Protein AF-A0A411ML36-F1 (afdb_monomer_lite)

Radius of gyration: 29.76 Å; chains: 1; bounding box: 62×50×67 Å

Structure (mmCIF, N/CA/C/O backbone):
data_AF-A0A411ML36-F1
#
_entry.id   AF-A0A411ML36-F1
#
loop_
_atom_site.group_PDB
_atom_site.id
_atom_site.type_symbol
_atom_site.label_atom_id
_atom_site.label_alt_id
_atom_site.label_comp_id
_atom_site.label_asym_id
_atom_site.label_entity_id
_atom_site.label_seq_id
_atom_site.pdbx_PDB_ins_code
_atom_site.Cartn_x
_atom_site.Cartn_y
_atom_site.Cartn_z
_atom_site.occupancy
_atom_site.B_iso_or_equiv
_atom_site.auth_seq_id
_atom_site.auth_comp_id
_atom_site.auth_asym_id
_atom_site.auth_atom_id
_atom_site.pdbx_PDB_model_num
ATOM 1 N N . MET A 1 1 ? 19.566 -0.549 2.861 1.00 84.00 1 MET A N 1
ATOM 2 C CA . MET A 1 1 ? 19.049 -0.324 1.493 1.00 84.00 1 MET A CA 1
ATOM 3 C C . MET A 1 1 ? 19.746 -1.297 0.556 1.00 84.00 1 MET A C 1
ATOM 5 O O . MET A 1 1 ? 20.968 -1.345 0.588 1.00 84.00 1 MET A O 1
ATOM 9 N N . LEU A 1 2 ? 18.996 -2.090 -0.214 1.00 93.12 2 LEU A N 1
ATOM 10 C CA . LEU A 1 2 ? 19.532 -3.005 -1.230 1.00 93.12 2 LEU A CA 1
ATOM 11 C C . LEU A 1 2 ? 19.239 -2.417 -2.615 1.00 93.12 2 LEU A C 1
ATOM 13 O O . LEU A 1 2 ? 18.113 -1.997 -2.864 1.00 93.12 2 LEU A O 1
ATOM 17 N N . ILE A 1 3 ? 20.238 -2.370 -3.497 1.00 93.88 3 ILE A N 1
ATOM 18 C CA . ILE A 1 3 ? 20.118 -1.769 -4.832 1.00 93.88 3 ILE A CA 1
ATOM 19 C C . ILE A 1 3 ? 20.214 -2.882 -5.868 1.00 93.88 3 ILE A C 1
ATOM 21 O O . ILE A 1 3 ? 21.201 -3.612 -5.907 1.00 93.88 3 ILE A O 1
ATOM 25 N N . LEU A 1 4 ? 19.195 -2.997 -6.715 1.00 92.62 4 LEU A N 1
ATOM 26 C CA . LEU A 1 4 ? 19.132 -3.981 -7.789 1.00 92.62 4 LEU A CA 1
ATOM 27 C C . LEU A 1 4 ? 18.851 -3.255 -9.101 1.00 92.62 4 LEU A C 1
ATOM 29 O O . LEU A 1 4 ? 17.947 -2.428 -9.176 1.00 92.62 4 LEU A O 1
ATOM 33 N N . THR A 1 5 ? 19.612 -3.579 -10.145 1.00 91.81 5 THR A N 1
ATOM 34 C CA . THR A 1 5 ? 19.317 -3.100 -11.500 1.00 91.81 5 THR A CA 1
ATOM 35 C C . THR A 1 5 ? 18.503 -4.160 -12.221 1.00 91.81 5 THR A C 1
ATOM 37 O O . THR A 1 5 ? 18.896 -5.330 -12.280 1.00 91.81 5 THR A O 1
ATOM 40 N N . ARG A 1 6 ? 17.355 -3.751 -12.750 1.00 94.06 6 ARG A N 1
ATOM 41 C CA . ARG A 1 6 ? 16.435 -4.609 -13.489 1.00 94.06 6 ARG A CA 1
ATOM 42 C C . ARG A 1 6 ? 15.990 -3.919 -14.773 1.00 94.06 6 ARG A C 1
ATOM 44 O O . ARG A 1 6 ? 15.897 -2.693 -14.829 1.00 94.06 6 ARG A O 1
ATOM 51 N N . ARG A 1 7 ? 15.739 -4.713 -15.806 1.00 93.12 7 ARG A N 1
ATOM 52 C CA . ARG A 1 7 ? 15.191 -4.294 -17.098 1.00 93.12 7 ARG A CA 1
ATOM 53 C C . ARG A 1 7 ? 13.667 -4.409 -17.097 1.00 93.12 7 ARG A C 1
ATOM 55 O O . ARG A 1 7 ? 13.067 -5.024 -16.218 1.00 93.12 7 ARG A O 1
ATOM 62 N N . VAL A 1 8 ? 13.041 -3.817 -18.113 1.00 95.44 8 VAL A N 1
ATOM 63 C CA . VAL A 1 8 ? 11.602 -3.970 -18.364 1.00 95.44 8 VAL A CA 1
ATOM 64 C C . VAL A 1 8 ? 11.270 -5.451 -18.565 1.00 95.44 8 VAL A C 1
ATOM 66 O O . VAL A 1 8 ? 11.957 -6.138 -19.316 1.00 95.44 8 VAL A O 1
ATOM 69 N N . GLY A 1 9 ? 10.231 -5.926 -17.884 1.00 94.00 9 GLY A N 1
ATOM 70 C CA . GLY A 1 9 ? 9.795 -7.321 -17.865 1.00 94.00 9 GLY A CA 1
ATOM 71 C C . GLY A 1 9 ? 10.426 -8.169 -16.759 1.00 94.00 9 GLY A C 1
ATOM 72 O O . GLY A 1 9 ? 9.969 -9.283 -16.524 1.00 94.00 9 GLY A O 1
ATOM 73 N N . GLU A 1 10 ? 11.441 -7.672 -16.049 1.00 94.94 10 GLU A N 1
ATOM 74 C CA . GLU A 1 10 ? 12.025 -8.418 -14.935 1.00 94.94 10 GLU A CA 1
ATOM 75 C C . GLU A 1 10 ? 11.260 -8.185 -13.624 1.00 94.94 10 GLU A C 1
ATOM 77 O O . GLU A 1 10 ? 10.700 -7.111 -13.379 1.00 94.94 10 GLU A O 1
ATOM 82 N N . THR A 1 11 ? 11.265 -9.209 -12.767 1.00 94.19 11 THR A N 1
ATOM 83 C CA . THR A 1 11 ? 10.574 -9.217 -11.471 1.00 94.19 11 THR A CA 1
ATOM 84 C C . THR A 1 11 ? 11.573 -9.315 -10.323 1.00 94.19 11 THR A C 1
ATOM 86 O O . THR A 1 11 ? 12.549 -10.063 -10.393 1.00 94.19 11 THR A O 1
ATOM 89 N N . ILE A 1 12 ? 11.320 -8.565 -9.255 1.00 94.56 12 ILE A N 1
ATOM 90 C CA . ILE A 1 12 ? 12.005 -8.643 -7.966 1.00 94.56 12 ILE A CA 1
ATOM 91 C C . ILE A 1 12 ? 11.042 -9.312 -6.991 1.00 94.56 12 ILE A C 1
ATOM 93 O O . ILE A 1 12 ? 9.901 -8.875 -6.864 1.00 94.56 12 ILE A O 1
ATOM 97 N N . ARG A 1 13 ? 11.490 -10.354 -6.292 1.00 92.06 13 ARG A N 1
ATOM 98 C CA . ARG A 1 13 ? 10.703 -10.988 -5.231 1.00 92.06 13 ARG A CA 1
ATOM 99 C C . ARG A 1 13 ? 11.193 -10.552 -3.861 1.00 92.06 13 ARG A C 1
ATOM 101 O O . ARG A 1 13 ? 12.396 -10.546 -3.606 1.00 92.06 13 ARG A O 1
ATOM 108 N N . ILE A 1 14 ? 10.252 -10.174 -3.005 1.00 92.38 14 ILE A N 1
ATOM 109 C CA . ILE A 1 14 ? 10.488 -9.837 -1.605 1.00 92.38 14 ILE A CA 1
ATOM 110 C C . ILE A 1 14 ? 9.795 -10.920 -0.785 1.00 92.38 14 ILE A C 1
ATOM 112 O O . ILE A 1 14 ? 8.576 -11.065 -0.850 1.00 92.38 14 ILE A O 1
ATOM 116 N N . ASN A 1 15 ? 10.582 -11.681 -0.023 1.00 89.00 15 ASN A N 1
ATOM 117 C CA . ASN A 1 15 ? 10.111 -12.908 0.620 1.00 89.00 15 ASN A CA 1
ATOM 118 C C . ASN A 1 15 ? 9.492 -13.865 -0.429 1.00 89.00 15 ASN A C 1
ATOM 120 O O . ASN A 1 15 ? 10.052 -14.022 -1.517 1.00 89.00 15 ASN A O 1
ATOM 124 N N . SER A 1 16 ? 8.367 -14.496 -0.104 1.00 87.19 16 SER A N 1
ATOM 125 C CA . SER A 1 16 ? 7.687 -15.486 -0.941 1.00 87.19 16 SER A CA 1
ATOM 126 C C . SER A 1 16 ? 6.401 -14.939 -1.564 1.00 87.19 16 SER A C 1
ATOM 128 O O . SER A 1 16 ? 5.978 -15.430 -2.608 1.00 87.19 16 SER A O 1
ATOM 130 N N . ASP A 1 17 ? 5.836 -13.886 -0.966 1.00 90.50 17 ASP A N 1
ATOM 131 C CA . ASP A 1 17 ? 4.460 -13.452 -1.230 1.00 90.50 17 ASP A CA 1
ATOM 132 C C . ASP A 1 17 ? 4.376 -12.142 -2.023 1.00 90.50 17 ASP A C 1
ATOM 134 O O . ASP A 1 17 ? 3.331 -11.829 -2.582 1.00 90.50 17 ASP A O 1
ATOM 138 N N . ILE A 1 18 ? 5.466 -11.365 -2.088 1.00 93.94 18 ILE A N 1
ATOM 139 C CA . ILE A 1 18 ? 5.472 -10.055 -2.749 1.00 93.94 18 ILE A CA 1
ATOM 140 C C . ILE A 1 18 ? 6.340 -10.106 -4.007 1.00 93.94 18 ILE A C 1
ATOM 142 O O . ILE A 1 18 ? 7.528 -10.447 -3.960 1.00 93.94 18 ILE A O 1
ATOM 146 N N . ALA A 1 19 ? 5.766 -9.701 -5.137 1.00 94.06 19 ALA A N 1
ATOM 147 C CA . ALA A 1 19 ? 6.451 -9.587 -6.416 1.00 94.06 19 ALA A CA 1
ATOM 148 C C . ALA A 1 19 ? 6.332 -8.164 -6.978 1.00 94.06 19 ALA A C 1
ATOM 150 O O . ALA A 1 19 ? 5.249 -7.599 -7.090 1.00 94.06 19 ALA A O 1
ATOM 151 N N . VAL A 1 20 ? 7.466 -7.581 -7.365 1.00 94.31 20 VAL A N 1
ATOM 152 C CA . VAL A 1 20 ? 7.541 -6.261 -7.997 1.00 94.31 20 VAL A CA 1
ATOM 153 C C . VAL A 1 20 ? 8.055 -6.427 -9.417 1.00 94.31 20 VAL A C 1
ATOM 155 O O . VAL A 1 20 ? 9.210 -6.790 -9.628 1.00 94.31 20 VAL A O 1
ATOM 158 N N . THR A 1 21 ? 7.210 -6.139 -10.396 1.00 94.88 21 THR A N 1
ATOM 159 C CA . THR A 1 21 ? 7.510 -6.289 -11.821 1.00 94.88 21 THR A CA 1
ATOM 160 C C . THR A 1 21 ? 7.669 -4.928 -12.475 1.00 94.88 21 THR A C 1
ATOM 162 O O . THR A 1 21 ? 6.847 -4.032 -12.284 1.00 94.88 21 THR A O 1
ATOM 165 N N . ILE A 1 22 ? 8.696 -4.759 -13.303 1.00 95.75 22 ILE A N 1
ATOM 166 C CA . ILE A 1 22 ? 8.854 -3.531 -14.088 1.00 95.75 22 ILE A CA 1
ATOM 167 C C . ILE A 1 22 ? 8.092 -3.695 -15.397 1.00 95.75 22 ILE A C 1
ATOM 169 O O . ILE A 1 22 ? 8.517 -4.425 -16.286 1.00 95.75 22 ILE A O 1
ATOM 173 N N . LEU A 1 23 ? 6.969 -2.995 -15.534 1.00 95.31 23 LEU A N 1
ATOM 174 C CA . LEU A 1 23 ? 6.099 -3.109 -16.708 1.00 95.31 23 LEU A CA 1
ATOM 175 C C . LEU A 1 23 ? 6.605 -2.276 -17.890 1.00 95.31 23 LEU A C 1
ATOM 177 O O . LEU A 1 23 ? 6.348 -2.603 -19.044 1.00 95.31 23 LEU A O 1
ATOM 181 N N . GLY A 1 24 ? 7.316 -1.182 -17.622 1.00 94.25 24 GLY A N 1
ATOM 182 C CA . GLY A 1 24 ? 7.840 -0.315 -18.669 1.00 94.25 24 GLY A CA 1
ATOM 183 C C . GLY A 1 24 ? 8.456 0.957 -18.120 1.00 94.25 24 GLY A C 1
ATOM 184 O O . GLY A 1 24 ? 8.186 1.355 -16.991 1.00 94.25 24 GLY A O 1
ATOM 185 N N . VAL A 1 25 ? 9.261 1.617 -18.942 1.00 93.25 25 VAL A N 1
ATOM 186 C CA . VAL A 1 25 ? 9.850 2.921 -18.630 1.00 93.25 25 VAL A CA 1
ATOM 187 C C . VAL A 1 25 ? 9.422 3.895 -19.719 1.00 93.25 25 VAL A C 1
ATOM 189 O O . VAL A 1 25 ? 9.555 3.608 -20.907 1.00 93.25 25 VAL A O 1
ATOM 192 N N . LYS A 1 26 ? 8.873 5.040 -19.319 1.00 94.12 26 LYS A N 1
ATOM 193 C CA . LYS A 1 26 ? 8.504 6.148 -20.199 1.00 94.12 26 LYS A CA 1
ATOM 194 C C . LYS A 1 26 ? 9.269 7.392 -19.755 1.00 94.12 26 LYS A C 1
ATOM 196 O O . LYS A 1 26 ? 8.850 8.097 -18.838 1.00 94.12 26 LYS A O 1
ATOM 201 N N . GLY A 1 27 ? 10.390 7.663 -20.421 1.00 92.62 27 GLY A N 1
ATOM 202 C CA . GLY A 1 27 ? 11.282 8.761 -20.051 1.00 92.62 27 GLY A CA 1
ATOM 203 C C . GLY A 1 27 ? 11.819 8.559 -18.635 1.00 92.62 27 GLY A C 1
ATOM 204 O O . GLY A 1 27 ? 12.530 7.594 -18.384 1.00 92.62 27 GLY A O 1
ATOM 205 N N . MET A 1 28 ? 11.433 9.443 -17.714 1.00 91.75 28 MET A N 1
ATOM 206 C CA . MET A 1 28 ? 11.815 9.369 -16.298 1.00 91.75 28 MET A CA 1
ATOM 207 C C . MET A 1 28 ? 10.802 8.606 -15.424 1.00 91.75 28 MET A C 1
ATOM 209 O O . MET A 1 28 ? 11.066 8.348 -14.255 1.00 91.75 28 MET A O 1
ATOM 213 N N . GLN A 1 29 ? 9.629 8.252 -15.961 1.00 91.00 29 GLN A N 1
ATOM 214 C CA . GLN A 1 29 ? 8.599 7.533 -15.214 1.00 91.00 29 GLN A CA 1
ATOM 215 C C . GLN A 1 29 ? 8.693 6.032 -15.471 1.00 91.00 29 GLN A C 1
ATOM 217 O O . GLN A 1 29 ? 8.627 5.583 -16.615 1.00 91.00 29 GLN A O 1
ATOM 222 N N . THR A 1 30 ? 8.761 5.246 -14.404 1.00 93.12 30 THR A N 1
ATOM 223 C CA . THR A 1 30 ? 8.747 3.783 -14.481 1.00 93.12 30 THR A CA 1
ATOM 224 C C . THR A 1 30 ? 7.395 3.259 -14.022 1.00 93.12 30 THR A C 1
ATOM 226 O O . THR A 1 30 ? 6.895 3.643 -12.967 1.00 93.12 30 THR A O 1
ATOM 229 N N . ARG A 1 31 ? 6.796 2.364 -14.809 1.00 94.06 31 ARG A N 1
ATOM 230 C CA . ARG A 1 31 ? 5.620 1.598 -14.400 1.00 94.06 31 ARG A CA 1
ATOM 231 C C . ARG A 1 31 ? 6.072 0.380 -13.616 1.00 94.06 31 ARG A C 1
ATOM 233 O O . ARG A 1 31 ? 6.790 -0.471 -14.142 1.00 94.06 31 ARG A O 1
ATOM 240 N N . LEU A 1 32 ? 5.605 0.305 -12.383 1.00 94.31 32 LEU A N 1
ATOM 241 C CA . LEU A 1 32 ? 5.841 -0.802 -11.475 1.00 94.31 32 LEU A CA 1
ATOM 242 C C . LEU A 1 32 ? 4.504 -1.504 -11.245 1.00 94.31 32 LEU A C 1
ATOM 244 O O . LEU A 1 32 ? 3.517 -0.854 -10.905 1.00 94.31 32 LEU A O 1
ATOM 248 N N . GLY A 1 33 ? 4.472 -2.810 -11.476 1.00 94.50 33 GLY A N 1
ATOM 249 C CA . GLY A 1 33 ? 3.424 -3.690 -10.981 1.00 94.50 33 GLY A CA 1
ATOM 250 C C . GLY A 1 33 ? 3.867 -4.235 -9.633 1.00 94.50 33 GLY A C 1
ATOM 251 O O . GLY A 1 33 ? 4.993 -4.710 -9.516 1.00 94.50 33 GLY A O 1
ATOM 252 N N . VAL A 1 34 ? 3.012 -4.139 -8.623 1.00 94.31 34 VAL A N 1
ATOM 253 C CA . VAL A 1 34 ? 3.251 -4.744 -7.313 1.00 94.31 34 VAL A CA 1
ATOM 254 C C . VAL A 1 34 ? 2.127 -5.731 -7.071 1.00 94.31 34 VAL A C 1
ATOM 256 O O . VAL A 1 34 ? 0.959 -5.357 -7.110 1.00 94.31 34 VAL A O 1
ATOM 259 N N . GLU A 1 35 ? 2.497 -6.981 -6.859 1.00 92.81 35 GLU A N 1
ATOM 260 C CA . GLU A 1 35 ? 1.614 -8.059 -6.450 1.00 92.81 35 GLU A CA 1
ATOM 261 C C . GLU A 1 35 ? 1.970 -8.400 -5.005 1.00 92.81 35 GLU A C 1
ATOM 263 O O . GLU A 1 35 ? 3.136 -8.643 -4.685 1.00 92.81 35 GLU A O 1
ATOM 268 N N . ALA A 1 36 ? 0.981 -8.324 -4.126 1.00 93.12 36 ALA A N 1
ATOM 269 C CA . ALA A 1 36 ? 1.119 -8.581 -2.704 1.00 93.12 36 ALA A CA 1
ATOM 270 C C . ALA A 1 36 ? -0.170 -9.254 -2.202 1.00 93.12 36 ALA A C 1
ATOM 272 O O . ALA A 1 36 ? -1.235 -9.010 -2.778 1.00 93.12 36 ALA A O 1
ATOM 273 N N . PRO A 1 37 ? -0.096 -10.096 -1.159 1.00 91.50 37 PRO A N 1
ATOM 274 C CA . PRO A 1 37 ? -1.267 -10.742 -0.577 1.00 91.50 37 PRO A CA 1
ATOM 275 C C . PRO A 1 37 ? -2.176 -9.724 0.127 1.00 91.50 37 PRO A C 1
ATOM 277 O O . PRO A 1 37 ? -1.730 -8.645 0.516 1.00 91.50 37 PRO A O 1
ATOM 280 N N . GLU A 1 38 ? -3.436 -10.100 0.360 1.00 84.00 38 GLU A N 1
ATOM 281 C CA . GLU A 1 38 ? -4.482 -9.223 0.920 1.00 84.00 38 GLU A CA 1
ATOM 282 C C . GLU A 1 38 ? -4.135 -8.625 2.299 1.00 84.00 38 GLU A C 1
ATOM 284 O O . GLU A 1 38 ? -4.621 -7.553 2.648 1.00 84.00 38 GLU A O 1
ATOM 289 N N . GLY A 1 39 ? -3.236 -9.259 3.059 1.00 84.94 39 GLY A N 1
ATOM 290 C CA . GLY A 1 39 ? -2.752 -8.749 4.348 1.00 84.94 39 GLY A CA 1
ATOM 291 C C . GLY A 1 39 ? -1.671 -7.661 4.267 1.00 84.94 39 GLY A C 1
ATOM 292 O O . GLY A 1 39 ? -1.262 -7.139 5.302 1.00 84.94 39 GLY A O 1
ATOM 293 N N . VAL A 1 40 ? -1.166 -7.324 3.073 1.00 87.81 40 VAL A N 1
ATOM 294 C CA . VAL A 1 40 ? -0.099 -6.328 2.887 1.00 87.81 40 VAL A CA 1
ATOM 295 C C . VAL A 1 40 ? -0.614 -5.156 2.058 1.00 87.81 40 VAL A C 1
ATOM 297 O O . VAL A 1 40 ? -0.759 -5.239 0.840 1.00 87.81 40 VAL A O 1
ATOM 300 N N . HIS A 1 41 ? -0.830 -4.016 2.714 1.00 85.88 41 HIS A N 1
ATOM 301 C CA . HIS A 1 41 ? -1.231 -2.793 2.026 1.00 85.88 41 HIS A CA 1
ATOM 302 C C . HIS A 1 41 ? -0.052 -2.145 1.292 1.00 85.88 41 HIS A C 1
ATOM 304 O O . HIS A 1 41 ? 0.993 -1.850 1.877 1.00 85.88 41 HIS A O 1
ATOM 310 N N . VAL A 1 42 ? -0.241 -1.873 0.001 1.00 89.69 42 VAL A N 1
ATOM 311 C CA . VAL A 1 42 ? 0.748 -1.201 -0.845 1.00 89.69 42 VAL A CA 1
ATOM 312 C C . VAL A 1 42 ? 0.303 0.238 -1.079 1.00 89.69 42 VAL A C 1
ATOM 314 O O . VAL A 1 42 ? -0.698 0.499 -1.745 1.00 89.69 42 VAL A O 1
ATOM 317 N N . HIS A 1 43 ? 1.073 1.188 -0.556 1.00 89.81 43 HIS A N 1
ATOM 318 C CA . HIS A 1 43 ? 0.829 2.616 -0.734 1.00 89.81 43 HIS A CA 1
ATOM 319 C C . HIS A 1 43 ? 2.026 3.299 -1.386 1.00 89.81 43 HIS A C 1
ATOM 321 O O . HIS A 1 43 ? 3.162 2.833 -1.302 1.00 89.81 43 HIS A O 1
ATOM 327 N N . ARG A 1 44 ? 1.771 4.447 -2.018 1.00 90.31 44 ARG A N 1
ATOM 328 C CA . ARG A 1 44 ? 2.849 5.352 -2.420 1.00 90.31 44 ARG A CA 1
ATOM 329 C C . ARG A 1 44 ? 3.427 6.031 -1.180 1.00 90.31 44 ARG A C 1
ATOM 331 O O . ARG A 1 44 ? 2.679 6.336 -0.248 1.00 90.31 44 ARG A O 1
ATOM 338 N N . GLN A 1 45 ? 4.734 6.275 -1.183 1.00 89.19 45 GLN A N 1
ATOM 339 C CA . GLN A 1 45 ? 5.470 6.792 -0.027 1.00 89.19 45 GLN A CA 1
ATOM 340 C C . GLN A 1 45 ? 4.844 8.078 0.532 1.00 89.19 45 GLN A C 1
ATOM 342 O O . GLN A 1 45 ? 4.601 8.180 1.731 1.00 89.19 45 GLN A O 1
ATOM 347 N N . GLU A 1 46 ? 4.505 9.028 -0.337 1.00 88.38 46 GLU A N 1
ATOM 348 C CA . GLU A 1 46 ? 3.939 10.323 0.047 1.00 88.38 46 GLU A CA 1
ATOM 349 C C . GLU A 1 46 ? 2.562 10.204 0.713 1.00 88.38 46 GLU A C 1
ATOM 351 O O . GLU A 1 46 ? 2.191 11.010 1.568 1.00 88.38 46 GLU A O 1
ATOM 356 N N . ILE A 1 47 ? 1.793 9.182 0.334 1.00 87.62 47 ILE A N 1
ATOM 357 C CA . ILE A 1 47 ? 0.488 8.904 0.931 1.00 87.62 47 ILE A CA 1
ATOM 358 C C . ILE A 1 47 ? 0.681 8.249 2.298 1.00 87.62 47 ILE A C 1
ATOM 360 O O . ILE A 1 47 ? 0.030 8.645 3.263 1.00 87.62 47 ILE A O 1
ATOM 364 N N . PHE A 1 48 ? 1.615 7.301 2.397 1.00 87.31 48 PHE A N 1
ATOM 365 C CA . PHE A 1 48 ? 1.941 6.625 3.650 1.00 87.31 48 PHE A CA 1
ATOM 366 C C . PHE A 1 48 ? 2.425 7.605 4.728 1.00 87.31 48 PHE A C 1
ATOM 368 O O . PHE A 1 48 ? 1.947 7.567 5.862 1.00 87.31 48 PHE A O 1
ATOM 375 N N . GLU A 1 49 ? 3.323 8.525 4.372 1.00 87.56 49 GLU A N 1
ATOM 376 C CA . GLU A 1 49 ? 3.834 9.545 5.294 1.00 87.56 49 GLU A CA 1
ATOM 377 C C . GLU A 1 49 ? 2.724 10.465 5.808 1.00 87.56 49 GLU A C 1
ATOM 379 O O . GLU A 1 49 ? 2.659 10.732 7.009 1.00 87.56 49 GLU A O 1
ATOM 384 N N . ARG A 1 50 ? 1.802 10.889 4.933 1.00 86.88 50 ARG A N 1
ATOM 385 C CA . ARG A 1 50 ? 0.659 11.723 5.325 1.00 86.88 50 ARG A CA 1
ATOM 386 C C . ARG A 1 50 ? -0.276 10.998 6.293 1.00 86.88 50 ARG A C 1
ATOM 388 O O . ARG A 1 50 ? -0.662 11.579 7.303 1.00 86.88 50 ARG A O 1
ATOM 395 N N . ILE A 1 51 ? -0.614 9.740 6.009 1.00 81.81 51 ILE A N 1
ATOM 396 C CA . ILE A 1 51 ? -1.494 8.926 6.865 1.00 81.81 51 ILE A CA 1
ATOM 397 C C . ILE A 1 51 ? -0.855 8.712 8.242 1.00 81.81 51 ILE A C 1
ATOM 399 O O . ILE A 1 51 ? -1.520 8.833 9.272 1.00 81.81 51 ILE A O 1
ATOM 403 N N . ARG A 1 52 ? 0.455 8.442 8.277 1.00 80.69 52 ARG A N 1
ATOM 404 C CA . ARG A 1 52 ? 1.196 8.267 9.530 1.00 80.69 52 ARG A CA 1
ATOM 405 C C . ARG A 1 52 ? 1.275 9.564 10.337 1.00 80.69 52 ARG A C 1
ATOM 407 O O . ARG A 1 52 ? 1.115 9.523 11.553 1.00 80.69 52 ARG A O 1
ATOM 414 N N . ALA A 1 53 ? 1.494 10.700 9.675 1.00 79.19 53 ALA A N 1
ATOM 415 C CA . ALA A 1 53 ? 1.567 12.010 10.319 1.00 79.19 53 ALA A CA 1
ATOM 416 C C . ALA A 1 53 ? 0.218 12.468 10.904 1.00 79.19 53 ALA A C 1
ATOM 418 O O . ALA A 1 53 ? 0.199 13.164 11.913 1.00 79.19 53 ALA A O 1
ATOM 419 N N . GLN A 1 54 ? -0.904 12.052 10.310 1.00 72.88 54 GLN A N 1
ATOM 420 C CA . GLN A 1 54 ? -2.258 12.397 10.765 1.00 72.88 54 GLN A CA 1
ATOM 421 C C . GLN A 1 54 ? -2.811 11.473 11.867 1.00 72.88 54 GLN A C 1
ATOM 423 O O . GLN A 1 54 ? -3.976 11.592 12.232 1.00 72.88 54 GLN A O 1
ATOM 428 N N . GLY A 1 55 ? -1.997 10.576 12.437 1.00 62.22 55 GLY A N 1
ATOM 429 C CA . GLY A 1 55 ? -2.406 9.783 13.601 1.00 62.22 55 GLY A CA 1
ATOM 430 C C . GLY A 1 55 ? -3.167 8.496 13.277 1.00 62.22 55 GLY A C 1
ATOM 431 O O . GLY A 1 55 ? -3.966 8.044 14.088 1.00 62.22 55 GLY A O 1
ATOM 432 N N . GLY A 1 56 ? -2.901 7.869 12.126 1.00 58.25 56 GLY A N 1
ATOM 433 C CA . GLY A 1 56 ? -3.185 6.441 11.939 1.00 58.25 56 GLY A CA 1
ATOM 434 C C . GLY A 1 56 ? -4.651 6.048 11.754 1.00 58.25 56 GLY A C 1
ATOM 435 O O . GLY A 1 56 ? -4.961 4.867 11.877 1.00 58.25 56 GLY A O 1
ATOM 436 N N . ASN A 1 57 ? -5.546 6.976 11.413 1.00 47.81 57 ASN A N 1
ATOM 437 C CA . ASN A 1 57 ? -6.901 6.604 11.014 1.00 47.81 57 ASN A CA 1
ATOM 438 C C . ASN A 1 57 ? -6.927 6.312 9.505 1.00 47.81 57 ASN A C 1
ATOM 440 O O . ASN A 1 57 ? -7.208 7.193 8.690 1.00 47.81 57 ASN A O 1
ATOM 444 N N . LEU A 1 58 ? -6.564 5.085 9.117 1.00 57.31 58 LEU A N 1
ATOM 445 C CA . LEU A 1 58 ? -6.868 4.605 7.771 1.00 57.31 58 LEU A CA 1
ATOM 446 C C . LEU A 1 58 ? -8.398 4.528 7.634 1.00 57.31 58 LEU A C 1
ATOM 448 O O . LEU A 1 58 ? -9.034 3.907 8.483 1.00 57.31 58 LEU A O 1
ATOM 452 N N . PRO A 1 59 ? -9.013 5.073 6.570 1.00 50.19 59 PRO A N 1
ATOM 453 C CA . PRO A 1 59 ? -10.347 4.645 6.179 1.00 50.19 59 PRO A CA 1
ATOM 454 C C . PRO A 1 59 ? -10.238 3.209 5.647 1.00 50.19 59 PRO A C 1
ATOM 456 O O . PRO A 1 59 ? -10.022 2.982 4.455 1.00 50.19 59 PRO A O 1
ATOM 459 N N . SER A 1 60 ? -10.331 2.234 6.551 1.00 48.12 60 SER A N 1
ATOM 460 C CA . SER A 1 60 ? -10.513 0.821 6.232 1.00 48.12 60 SER A CA 1
ATOM 461 C C . SER A 1 60 ? -11.884 0.652 5.584 1.00 48.12 60 SER A C 1
ATOM 463 O O . SER A 1 60 ? -12.914 0.525 6.238 1.00 48.12 60 SER A O 1
ATOM 465 N N . THR A 1 61 ? -11.898 0.690 4.257 1.00 50.59 61 THR A N 1
ATOM 466 C CA . THR A 1 61 ? -13.011 0.160 3.478 1.00 50.59 61 THR A CA 1
ATOM 467 C C . THR A 1 61 ? -12.655 -1.264 3.078 1.00 50.59 61 THR A C 1
ATOM 469 O O . THR A 1 61 ? -11.603 -1.485 2.485 1.00 50.59 61 THR A O 1
ATOM 472 N N . ALA A 1 62 ? -13.572 -2.174 3.420 1.00 45.16 62 ALA A N 1
ATOM 473 C CA . ALA A 1 62 ? -13.624 -3.611 3.140 1.00 45.16 62 ALA A CA 1
ATOM 474 C C . ALA A 1 62 ? -13.216 -4.559 4.296 1.00 45.16 62 ALA A C 1
ATOM 476 O O . ALA A 1 62 ? -12.075 -4.995 4.414 1.00 45.16 62 ALA A O 1
ATOM 477 N N . SER A 1 63 ? -14.267 -4.917 5.055 1.00 45.78 63 SER A N 1
ATOM 478 C CA . SER A 1 63 ? -14.719 -6.281 5.415 1.00 45.78 63 SER A CA 1
ATOM 479 C C . SER A 1 63 ? -14.054 -7.071 6.566 1.00 45.78 63 SER A C 1
ATOM 481 O O . SER A 1 63 ? -13.034 -7.728 6.403 1.00 45.78 63 SER A O 1
ATOM 483 N N . ASP A 1 64 ? -14.757 -7.058 7.712 1.00 52.44 64 ASP A N 1
ATOM 484 C CA . ASP A 1 64 ? -15.574 -8.192 8.221 1.00 52.44 64 ASP A CA 1
ATOM 485 C C . ASP A 1 64 ? -15.078 -9.219 9.253 1.00 52.44 64 ASP A C 1
ATOM 487 O O . ASP A 1 64 ? -15.881 -10.061 9.633 1.00 52.44 64 ASP A O 1
ATOM 491 N N . GLU A 1 65 ? -13.881 -9.163 9.839 1.00 46.69 65 GLU A N 1
ATOM 492 C CA . GLU A 1 65 ? -13.481 -10.268 10.757 1.00 46.69 65 GLU A CA 1
ATOM 493 C C . GLU A 1 65 ? -12.962 -9.842 12.148 1.00 46.69 65 GLU A C 1
ATOM 495 O O . GLU A 1 65 ? -12.493 -10.677 12.917 1.00 46.69 65 GLU A O 1
ATOM 500 N N . ALA A 1 66 ? -13.071 -8.564 12.537 1.00 44.88 66 ALA A N 1
ATOM 501 C CA . ALA A 1 66 ? -12.589 -8.087 13.850 1.00 44.88 66 ALA A CA 1
ATOM 502 C C . ALA A 1 66 ? -13.656 -7.424 14.742 1.00 44.88 66 ALA A C 1
ATOM 504 O O . ALA A 1 66 ? -13.328 -6.885 15.802 1.00 44.88 66 ALA A O 1
ATOM 505 N N . SER A 1 67 ? -14.930 -7.474 14.346 1.00 47.66 67 SER A N 1
ATOM 506 C CA . SER A 1 67 ? -16.017 -6.815 15.079 1.00 47.66 67 SER A CA 1
ATOM 507 C C . SER A 1 67 ? -16.348 -7.501 16.411 1.00 47.66 67 SER A C 1
ATOM 509 O O . SER A 1 67 ? -16.697 -6.817 17.361 1.00 47.66 67 SER A O 1
ATOM 511 N N . ALA A 1 68 ? -16.108 -8.806 16.579 1.00 51.22 68 ALA A N 1
ATOM 512 C CA . ALA A 1 68 ? -16.553 -9.517 17.786 1.00 51.22 68 ALA A CA 1
ATOM 513 C C . ALA A 1 68 ? -15.846 -9.094 19.095 1.00 51.22 68 ALA A C 1
ATOM 515 O O . ALA A 1 68 ? -16.448 -9.159 20.163 1.00 51.22 68 ALA A O 1
ATOM 516 N N . SER A 1 69 ? -14.583 -8.658 19.049 1.00 47.81 69 SER A N 1
ATOM 517 C CA . SER A 1 69 ? -13.816 -8.332 20.269 1.00 47.81 69 SER A CA 1
ATOM 518 C C . SER A 1 69 ? -13.911 -6.854 20.645 1.00 47.81 69 SER A C 1
ATOM 520 O O . SER A 1 69 ? -13.896 -6.510 21.825 1.00 47.81 69 SER A O 1
ATOM 522 N N . ALA A 1 70 ? -14.006 -5.974 19.643 1.00 55.09 70 ALA A N 1
ATOM 523 C CA . ALA A 1 70 ? -14.130 -4.534 19.850 1.00 55.09 70 ALA A CA 1
ATOM 524 C C . ALA A 1 70 ? -15.579 -4.118 20.152 1.00 55.09 70 ALA A C 1
ATOM 526 O O . ALA A 1 70 ? -15.784 -3.161 20.898 1.00 55.09 70 ALA A O 1
ATOM 527 N N . GLU A 1 71 ? -16.574 -4.855 19.639 1.00 51.97 71 GLU A N 1
ATOM 528 C CA . GLU A 1 71 ? -17.985 -4.630 19.969 1.00 51.97 71 GLU A CA 1
ATOM 529 C C . GLU A 1 71 ? -18.272 -4.917 21.442 1.00 51.97 71 GLU A C 1
ATOM 531 O O . GLU A 1 71 ? -18.963 -4.126 22.064 1.00 51.97 71 GLU A O 1
ATOM 536 N N . VAL A 1 72 ? -17.688 -5.957 22.050 1.00 58.50 72 VAL A N 1
ATOM 537 C CA . VAL A 1 72 ? -17.929 -6.284 23.472 1.00 58.50 72 VAL A CA 1
ATOM 538 C C . VAL A 1 72 ? -17.431 -5.178 24.414 1.00 58.50 72 VAL A C 1
ATOM 540 O O . VAL A 1 72 ? -18.113 -4.840 25.383 1.00 58.50 72 VAL A O 1
ATOM 543 N N . ASP A 1 73 ? -16.287 -4.561 24.108 1.00 60.72 73 ASP A N 1
ATOM 544 C CA . ASP A 1 73 ? -15.722 -3.461 24.903 1.00 60.72 73 ASP A CA 1
ATOM 545 C C . ASP A 1 73 ? -16.515 -2.152 24.711 1.00 60.72 73 ASP A C 1
ATOM 547 O O . ASP A 1 73 ? -16.697 -1.371 25.650 1.00 60.72 73 ASP A O 1
ATOM 551 N N . LEU A 1 74 ? -17.051 -1.927 23.503 1.00 63.53 74 LEU A N 1
ATOM 552 C CA . LEU A 1 74 ? -17.953 -0.809 23.226 1.00 63.53 74 LEU A CA 1
ATOM 553 C C . LEU A 1 74 ? -19.326 -1.010 23.880 1.00 63.53 74 LEU A C 1
ATOM 555 O O . LEU A 1 74 ? -19.862 -0.061 24.447 1.00 63.53 74 LEU A O 1
ATOM 559 N N . GLN A 1 75 ? -19.874 -2.227 23.845 1.00 64.56 75 GLN A N 1
ATOM 560 C CA . GLN A 1 75 ? -21.153 -2.569 24.467 1.00 64.56 75 GLN A CA 1
ATOM 561 C C . GLN A 1 75 ? -21.078 -2.367 25.982 1.00 64.56 75 GLN A C 1
ATOM 563 O O . GLN A 1 75 ? -21.982 -1.772 26.560 1.00 64.56 75 GLN A O 1
ATOM 568 N N . ALA A 1 76 ? -19.980 -2.796 26.617 1.00 70.94 76 ALA A N 1
ATOM 569 C CA . ALA A 1 76 ? -19.760 -2.591 28.046 1.00 70.94 76 ALA A CA 1
ATOM 570 C C . ALA A 1 76 ? -19.721 -1.095 28.406 1.00 70.94 76 ALA A C 1
ATOM 572 O O . ALA A 1 76 ? -20.412 -0.660 29.327 1.00 70.94 76 ALA A O 1
ATOM 573 N N . LYS A 1 77 ? -18.997 -0.283 27.623 1.00 71.25 77 LYS A N 1
ATOM 574 C CA . LYS A 1 77 ? -18.938 1.177 27.820 1.00 71.25 77 LYS A CA 1
ATOM 575 C C . LYS A 1 77 ? -20.271 1.875 27.551 1.00 71.25 77 LYS A C 1
ATOM 577 O O . LYS A 1 77 ? -20.564 2.879 28.197 1.00 71.25 77 LYS A O 1
ATOM 582 N N . LEU A 1 78 ? -21.075 1.373 26.612 1.00 72.31 78 LEU A N 1
ATOM 583 C CA . LEU A 1 78 ? -22.412 1.901 26.333 1.00 72.31 78 LEU A CA 1
ATOM 584 C C . LEU A 1 78 ? -23.386 1.586 27.471 1.00 72.31 78 LEU A C 1
ATOM 586 O O . LEU A 1 78 ? -24.087 2.490 27.910 1.00 72.31 78 LEU A O 1
ATOM 590 N N . VAL A 1 79 ? -23.365 0.367 28.014 1.00 77.75 79 VAL A N 1
ATOM 591 C CA . VAL A 1 79 ? -24.207 -0.020 29.161 1.00 77.75 79 VAL A CA 1
ATOM 592 C C . VAL A 1 79 ? -23.843 0.783 30.414 1.00 77.75 79 VAL A C 1
ATOM 594 O O . VAL A 1 79 ? -24.731 1.271 31.112 1.00 77.75 79 VAL A O 1
ATOM 597 N N . GLU A 1 80 ? -22.550 1.000 30.680 1.00 75.69 80 GLU A N 1
ATOM 598 C CA . GLU A 1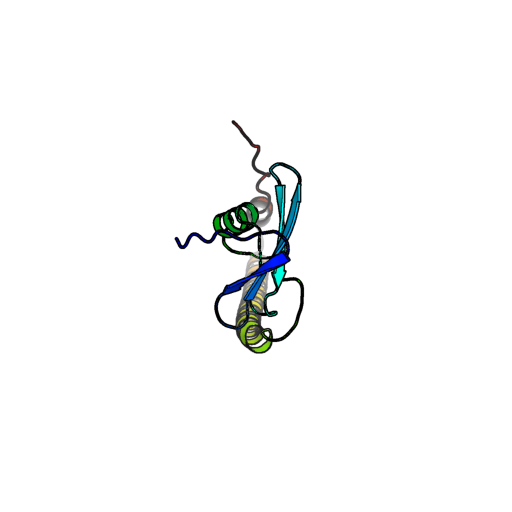 80 ? -22.114 1.875 31.779 1.00 75.69 80 GLU A CA 1
ATOM 599 C C . GLU A 1 80 ? -22.555 3.333 31.572 1.00 75.69 80 GLU A C 1
ATOM 601 O O . GLU A 1 80 ? -23.013 3.984 32.513 1.00 75.69 80 GLU A O 1
ATOM 606 N N . ARG A 1 81 ? -22.463 3.852 30.340 1.00 71.19 81 ARG A N 1
ATOM 607 C CA . ARG A 1 81 ? -22.934 5.204 29.992 1.00 71.19 81 ARG A CA 1
ATOM 608 C C . ARG A 1 81 ? -24.450 5.347 30.130 1.00 71.19 81 ARG A C 1
ATOM 610 O O . ARG A 1 81 ? -24.906 6.389 30.593 1.00 71.19 81 ARG A O 1
ATOM 617 N N . GLU A 1 82 ? -25.226 4.336 29.752 1.00 77.38 82 GLU A N 1
ATOM 618 C CA . GLU A 1 82 ? -26.686 4.340 29.895 1.00 77.38 82 GLU A CA 1
ATOM 619 C C . GLU A 1 82 ? -27.109 4.339 31.367 1.00 77.38 82 GLU A C 1
ATOM 621 O O . GLU A 1 82 ? -27.979 5.121 31.746 1.00 77.38 82 GLU A O 1
ATOM 626 N N . ALA A 1 83 ? -26.443 3.553 32.219 1.00 75.50 83 ALA A N 1
ATOM 627 C CA . ALA A 1 83 ? -26.692 3.571 33.661 1.00 75.50 83 ALA A CA 1
ATOM 628 C C . ALA A 1 83 ? -26.418 4.956 34.276 1.00 75.50 83 ALA A C 1
ATOM 630 O O . ALA A 1 83 ? -27.234 5.458 35.050 1.00 75.50 83 ALA A O 1
ATOM 631 N N . GLN A 1 84 ? -25.325 5.613 33.868 1.00 74.88 84 GLN A N 1
ATOM 632 C CA . GLN A 1 84 ? -24.997 6.976 34.305 1.00 74.88 84 GLN A CA 1
ATOM 633 C C . GLN A 1 84 ? -26.040 8.008 33.854 1.00 74.88 84 GLN A C 1
ATOM 635 O O . GLN A 1 84 ? -26.363 8.926 34.605 1.00 74.88 84 GLN A O 1
ATOM 640 N N . LEU A 1 85 ? -26.587 7.871 32.641 1.00 75.00 85 LEU A N 1
ATOM 641 C CA . LEU A 1 85 ? -27.639 8.764 32.145 1.00 75.00 85 LEU A CA 1
ATOM 642 C C . LEU A 1 85 ? -28.964 8.569 32.892 1.00 75.00 85 LEU A C 1
ATOM 644 O O . LEU A 1 85 ? -29.651 9.551 33.167 1.00 75.00 85 LEU A O 1
ATOM 648 N N . VAL A 1 86 ? -29.308 7.331 33.256 1.00 76.00 86 VAL A N 1
ATOM 649 C CA . VAL A 1 86 ? -30.503 7.038 34.064 1.00 76.00 86 VAL A CA 1
ATOM 650 C C . VAL A 1 86 ? -30.355 7.596 35.482 1.00 76.00 86 VAL A C 1
ATOM 652 O O . VAL A 1 86 ? -31.287 8.215 35.989 1.00 76.00 86 VAL A O 1
ATOM 655 N N . GLU A 1 87 ? -29.184 7.444 36.105 1.00 77.00 87 GLU A N 1
ATOM 656 C CA . GLU A 1 87 ? -28.895 8.025 37.423 1.00 77.00 87 GLU A CA 1
ATOM 657 C C . GLU A 1 87 ? -28.948 9.562 37.386 1.00 77.00 87 GLU A C 1
ATOM 659 O O . GLU A 1 87 ? -29.555 10.190 38.258 1.00 77.00 87 GLU A O 1
ATOM 664 N N . ALA A 1 88 ? -28.403 10.176 36.331 1.00 73.50 88 ALA A N 1
ATOM 665 C CA . ALA A 1 88 ? -28.493 11.616 36.11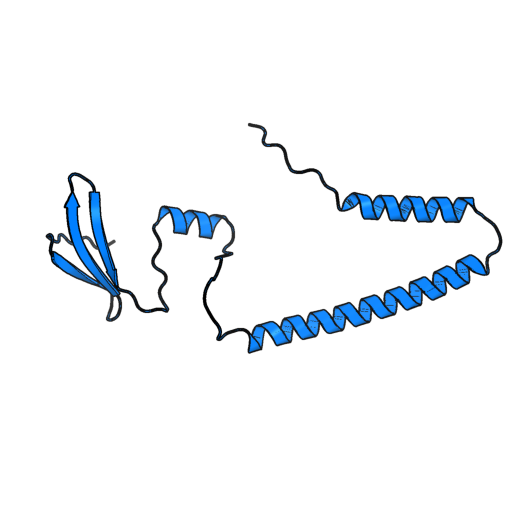7 1.00 73.50 88 ALA A CA 1
ATOM 666 C C . ALA A 1 88 ? -29.944 12.100 35.928 1.00 73.50 88 ALA A C 1
ATOM 668 O O . ALA A 1 88 ? -30.290 13.156 36.456 1.00 73.50 88 ALA A O 1
ATOM 669 N N . ASP A 1 89 ? -30.808 11.351 35.227 1.00 79.88 89 ASP A N 1
ATOM 670 C CA . ASP A 1 89 ? -32.228 11.711 35.065 1.00 79.88 89 ASP A CA 1
ATOM 671 C C . ASP A 1 89 ? -32.995 11.625 36.394 1.00 79.88 89 ASP A C 1
ATOM 673 O O . ASP A 1 89 ? -33.810 12.496 36.697 1.00 79.88 89 ASP A O 1
ATOM 677 N N . VAL A 1 90 ? -32.703 10.624 37.233 1.00 76.06 90 VAL A N 1
ATOM 678 C CA . VAL A 1 90 ? -33.296 10.515 38.578 1.00 76.06 90 VAL A CA 1
ATOM 679 C C . VAL A 1 90 ? -32.873 11.695 39.448 1.00 76.06 90 VAL A C 1
ATOM 681 O O . VAL A 1 90 ? -33.737 12.355 40.022 1.00 76.06 90 VAL A O 1
ATOM 684 N N . LEU A 1 91 ? -31.581 12.030 39.476 1.00 74.50 91 LEU A N 1
ATOM 685 C CA . LEU A 1 91 ? -31.076 13.186 40.222 1.00 74.50 91 LEU A CA 1
ATOM 686 C C . LEU A 1 91 ? -31.658 14.502 39.701 1.00 74.50 91 LEU A C 1
ATOM 688 O O . LEU A 1 91 ? -31.996 15.381 40.494 1.00 74.50 91 LEU A O 1
ATOM 692 N N . LEU A 1 92 ? -31.822 14.649 38.384 1.00 78.38 92 LEU A N 1
ATOM 693 C CA . LEU A 1 92 ? -32.483 15.812 37.797 1.00 78.38 92 LEU A CA 1
ATOM 694 C C . LEU A 1 92 ? -33.948 15.886 38.221 1.00 78.38 92 LEU A C 1
ATOM 696 O O . LEU A 1 92 ? -34.397 16.961 38.607 1.00 78.38 92 LEU A O 1
ATOM 700 N N . ARG A 1 93 ? -34.690 14.774 38.219 1.00 69.12 93 ARG A N 1
ATOM 701 C CA . ARG A 1 93 ? -36.084 14.744 38.689 1.00 69.12 93 ARG A CA 1
ATOM 702 C C . ARG A 1 93 ? -36.200 15.036 40.179 1.00 69.12 93 ARG A C 1
ATOM 7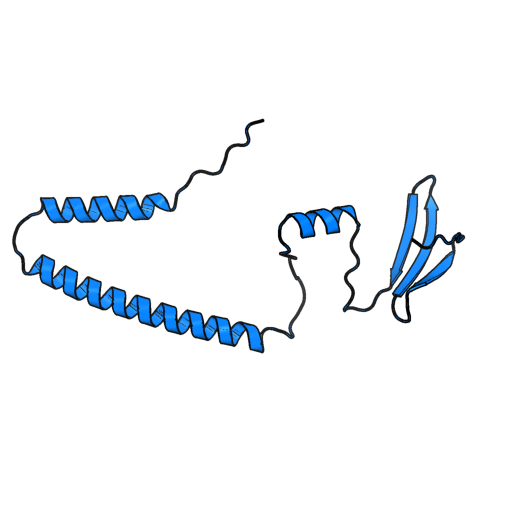04 O O . ARG A 1 93 ? -37.081 15.803 40.554 1.00 69.12 93 ARG A O 1
ATOM 711 N N . GLU A 1 94 ? -35.314 14.494 41.008 1.00 70.25 94 GLU A N 1
ATOM 712 C CA . GLU A 1 94 ? -35.256 14.802 42.441 1.00 70.25 94 GLU A CA 1
ATOM 713 C C . GLU A 1 94 ? -34.917 16.275 42.679 1.00 70.25 94 GLU A C 1
ATOM 715 O O . GLU A 1 94 ? -35.571 16.937 43.480 1.00 70.25 94 GLU A O 1
ATOM 720 N N . THR A 1 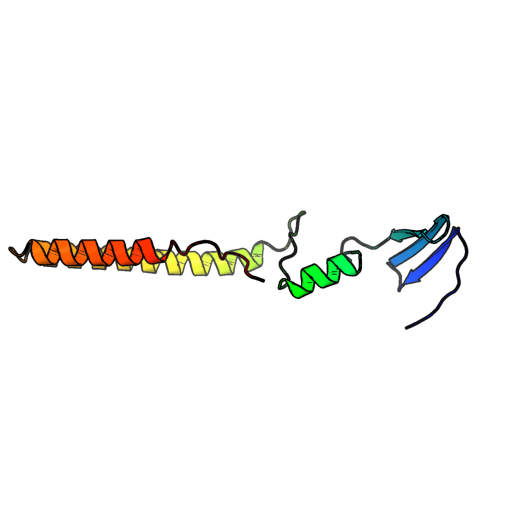95 ? -33.965 16.831 41.928 1.00 67.31 95 THR A N 1
ATOM 721 C CA . THR A 1 95 ? -33.583 18.245 42.032 1.00 67.31 95 THR A CA 1
ATOM 722 C C . THR A 1 95 ? -34.699 19.161 41.532 1.00 67.31 95 THR A C 1
ATOM 724 O O . THR A 1 95 ? -34.982 20.178 42.153 1.00 67.31 95 THR A O 1
ATOM 727 N N . ILE A 1 96 ? -35.385 18.809 40.442 1.00 68.62 96 ILE A N 1
ATOM 728 C CA . ILE A 1 96 ? -36.541 19.556 39.926 1.00 68.62 96 ILE A CA 1
ATOM 729 C C . ILE A 1 96 ? -37.716 19.480 40.904 1.00 68.62 96 ILE A C 1
ATOM 731 O O . ILE A 1 96 ? -38.394 20.490 41.102 1.00 68.62 96 ILE A O 1
ATOM 735 N N . ALA A 1 97 ? -37.954 18.322 41.527 1.00 60.25 97 ALA A N 1
ATOM 736 C CA . ALA A 1 97 ? -38.962 18.163 42.569 1.00 60.25 97 ALA A CA 1
ATOM 737 C C . ALA A 1 97 ? -38.612 19.017 43.796 1.00 60.25 97 ALA A C 1
ATOM 739 O O . ALA A 1 97 ? -39.455 19.778 44.255 1.00 60.25 97 ALA A O 1
ATOM 740 N N . PHE A 1 98 ? -37.353 18.996 44.241 1.00 64.50 98 PHE A N 1
ATOM 741 C CA . PHE A 1 98 ? -36.852 19.829 45.337 1.00 64.50 98 PHE A CA 1
ATOM 742 C C . PHE A 1 98 ? -36.960 21.333 45.032 1.00 64.50 98 PHE A C 1
ATOM 744 O O . PHE A 1 98 ? -37.408 22.108 45.873 1.00 64.50 98 PHE A O 1
ATOM 751 N N . ILE A 1 99 ? -36.614 21.751 43.810 1.00 61.16 99 ILE A N 1
ATOM 752 C CA . ILE A 1 99 ? -36.752 23.140 43.349 1.00 61.16 99 ILE A CA 1
ATOM 753 C C . ILE A 1 99 ? -38.229 23.538 43.208 1.00 61.16 99 ILE A C 1
ATOM 755 O O . ILE A 1 99 ? -38.560 24.701 43.409 1.00 61.16 99 ILE A O 1
ATOM 759 N N . SER A 1 100 ? -39.124 22.610 42.858 1.00 56.34 100 SER A N 1
ATOM 760 C CA . SER A 1 100 ? -40.559 22.903 42.714 1.00 56.34 100 SER A CA 1
ATOM 761 C C . SER A 1 100 ? -41.301 22.950 44.053 1.00 56.34 100 SER A C 1
ATOM 763 O O . SER A 1 100 ? -42.288 23.676 44.150 1.00 56.34 100 SER A O 1
ATOM 765 N N . ASP A 1 101 ? -40.822 22.228 45.073 1.00 54.44 101 ASP A N 1
ATOM 766 C CA . ASP A 1 101 ? -41.347 22.285 46.448 1.00 54.44 101 ASP A CA 1
ATOM 767 C C . ASP A 1 101 ? -40.848 23.533 47.203 1.00 54.44 101 ASP A C 1
ATOM 769 O O . ASP A 1 101 ? -41.544 24.081 48.061 1.00 54.44 101 ASP A O 1
ATOM 773 N N . TYR A 1 102 ? -39.678 24.062 46.826 1.00 51.94 102 TYR A N 1
ATOM 774 C CA . TYR A 1 102 ? -39.236 25.401 47.213 1.00 51.94 102 TYR A CA 1
ATOM 775 C C . TYR A 1 102 ? -39.961 26.460 46.372 1.00 51.94 102 TYR A C 1
ATOM 777 O O . TYR A 1 102 ? -39.470 26.955 45.357 1.00 51.94 102 TYR A O 1
ATOM 785 N N . GLN A 1 103 ? -41.160 26.840 46.811 1.00 51.72 103 GLN A N 1
ATOM 786 C CA . GLN A 1 103 ? -41.821 28.022 46.274 1.00 51.72 103 GLN A CA 1
ATOM 787 C C . GLN A 1 103 ? -40.938 29.268 46.436 1.00 51.72 103 GLN A C 1
ATOM 789 O O . GLN A 1 103 ? -40.637 29.695 47.549 1.00 51.72 103 GLN A O 1
ATOM 794 N N . GLY A 1 104 ? -40.621 29.891 45.300 1.00 54.44 104 GLY A N 1
ATOM 795 C CA . GLY A 1 104 ? -40.366 31.325 45.210 1.00 54.44 104 GLY A CA 1
ATOM 796 C C . GLY A 1 104 ? -38.907 31.733 45.054 1.00 54.44 104 GLY A C 1
ATOM 797 O O . GLY A 1 104 ? -38.319 32.246 45.998 1.00 54.44 104 GLY A O 1
ATOM 798 N N . ASN A 1 105 ? -38.359 31.614 43.841 1.00 57.66 105 ASN A N 1
ATOM 799 C CA . ASN A 1 105 ? -37.598 32.723 43.256 1.00 57.66 105 ASN A CA 1
ATOM 800 C C . ASN A 1 105 ? -37.404 32.507 41.746 1.00 57.66 105 ASN A C 1
ATOM 802 O O . ASN A 1 105 ? -36.561 31.708 41.331 1.00 57.66 105 ASN A O 1
ATOM 806 N N . ASP A 1 106 ? -38.176 33.216 40.919 1.00 60.41 106 ASP A N 1
ATOM 807 C CA . ASP A 1 106 ? -38.052 33.168 39.454 1.00 60.41 106 ASP A CA 1
ATOM 808 C C . ASP A 1 106 ? -36.633 33.556 38.981 1.00 60.41 106 ASP A C 1
ATOM 810 O O . ASP A 1 106 ? -36.135 33.007 38.000 1.00 60.41 106 ASP A O 1
ATOM 814 N N . GLU A 1 107 ? -35.906 34.366 39.760 1.00 58.88 107 GLU A N 1
ATOM 815 C CA . GLU A 1 107 ? -34.499 34.709 39.500 1.00 58.88 107 GLU A CA 1
ATOM 816 C C . GLU A 1 107 ? -33.555 33.494 39.511 1.00 58.88 107 GLU A C 1
ATOM 818 O O . GLU A 1 107 ? -32.584 33.447 38.753 1.00 58.88 107 GLU A O 1
ATOM 823 N N . PHE A 1 108 ? -33.820 32.486 40.350 1.00 57.53 108 PHE A N 1
ATOM 824 C CA . PHE A 1 108 ? -32.957 31.304 40.438 1.00 57.53 108 PHE A CA 1
ATOM 825 C C . PHE A 1 108 ? -33.197 30.346 39.265 1.00 57.53 108 PHE A C 1
ATOM 827 O O . PHE A 1 108 ? -32.255 29.718 38.774 1.00 57.53 108 PHE A O 1
ATOM 834 N N . ARG A 1 109 ? -34.442 30.279 38.769 1.00 59.56 109 ARG A N 1
ATOM 835 C CA . ARG A 1 109 ? -34.780 29.561 37.532 1.00 59.56 109 ARG A CA 1
ATOM 836 C C . ARG A 1 109 ? -34.098 30.200 36.328 1.00 59.56 109 ARG A C 1
ATOM 838 O O . ARG A 1 109 ? -33.425 29.484 35.590 1.00 59.56 109 ARG A O 1
ATOM 845 N N . ASP A 1 110 ? -34.177 31.520 36.188 1.00 62.06 110 ASP A N 1
ATOM 846 C CA . ASP A 1 110 ? -33.519 32.233 35.088 1.00 62.06 110 ASP A CA 1
ATOM 847 C C . ASP A 1 110 ? -31.990 32.101 35.147 1.00 62.06 110 ASP A C 1
ATOM 849 O O . ASP A 1 110 ? -31.337 31.894 34.121 1.00 62.06 110 ASP A O 1
ATOM 853 N N . MET A 1 111 ? -31.401 32.114 36.348 1.00 66.00 111 MET A N 1
ATOM 854 C CA . MET A 1 111 ? -29.963 31.886 36.524 1.00 66.00 111 MET A CA 1
ATOM 855 C C . MET A 1 111 ? -29.536 30.467 36.111 1.00 66.00 111 MET A C 1
ATOM 857 O O . MET A 1 111 ? -28.481 30.299 35.489 1.00 66.00 111 MET A O 1
ATOM 861 N N . LEU A 1 112 ? -30.327 29.442 36.443 1.00 65.00 112 LEU A N 1
ATOM 862 C CA . LEU A 1 112 ? -30.039 28.055 36.067 1.00 65.00 112 LEU A CA 1
ATOM 863 C C . LEU A 1 112 ? -30.196 27.826 34.562 1.00 65.00 112 LEU A C 1
ATOM 865 O O . LEU A 1 112 ? -29.315 27.217 33.955 1.00 65.00 112 LEU A O 1
ATOM 869 N N . VAL A 1 113 ? -31.253 28.363 33.948 1.00 68.75 113 VAL A N 1
ATOM 870 C CA . VAL A 1 113 ? -31.465 28.284 32.494 1.00 68.75 113 VAL A CA 1
ATOM 871 C C . VAL A 1 113 ? -30.321 28.977 31.752 1.00 68.75 113 VAL A C 1
ATOM 873 O O . VAL A 1 113 ? -29.696 28.366 30.887 1.00 68.75 113 VAL A O 1
ATOM 876 N N . ALA A 1 114 ? -29.929 30.184 32.174 1.00 69.19 114 ALA A N 1
ATOM 877 C CA . ALA A 1 114 ? -28.794 30.893 31.583 1.00 69.19 114 ALA A CA 1
ATOM 878 C C . ALA A 1 114 ? -27.464 30.135 31.748 1.00 69.19 114 ALA A C 1
ATOM 880 O O . ALA A 1 114 ? -26.587 30.202 30.885 1.00 69.19 114 ALA A O 1
ATOM 881 N N . ARG A 1 115 ? -27.279 29.398 32.854 1.00 71.06 115 ARG A N 1
ATOM 882 C CA . ARG A 1 115 ? -26.076 28.582 33.079 1.00 71.06 115 ARG A CA 1
ATOM 883 C C . ARG A 1 115 ? -26.043 27.345 32.181 1.00 71.06 115 ARG A C 1
ATOM 885 O O . ARG A 1 115 ? -24.955 26.971 31.739 1.00 71.06 115 ARG A O 1
ATOM 892 N N . ILE A 1 116 ? -27.203 26.743 31.923 1.00 71.94 116 ILE A N 1
ATOM 893 C CA . ILE A 1 116 ? -27.373 25.594 31.029 1.00 71.94 116 ILE A CA 1
ATOM 894 C C . ILE A 1 116 ? -27.150 26.014 29.570 1.00 71.94 116 ILE A C 1
ATOM 896 O O . ILE A 1 116 ? -26.354 25.371 28.887 1.00 71.94 116 ILE A O 1
ATOM 900 N N . ASP A 1 117 ? -27.706 27.145 29.126 1.00 69.19 117 ASP A N 1
ATOM 901 C CA . ASP A 1 117 ? -27.438 27.690 27.785 1.00 69.19 117 ASP A CA 1
ATOM 902 C C . ASP A 1 117 ? -25.947 27.994 27.581 1.00 69.19 117 ASP A C 1
ATOM 904 O O . ASP A 1 117 ? -25.359 27.633 26.565 1.00 69.19 117 ASP A O 1
ATOM 908 N N . LYS A 1 118 ? -25.264 28.536 28.600 1.00 65.62 118 LYS A N 1
ATOM 909 C CA . LYS A 1 118 ? -23.809 28.789 28.551 1.00 65.62 118 LYS A CA 1
ATOM 910 C C . LYS A 1 118 ? -22.949 27.517 28.507 1.00 65.62 118 LYS A C 1
ATOM 912 O O . LYS A 1 118 ? -21.750 27.589 28.220 1.00 65.62 118 LYS A O 1
ATOM 917 N N . LEU A 1 119 ? -23.508 26.369 28.886 1.00 62.19 119 LEU A N 1
ATOM 918 C CA . LEU A 1 119 ? -22.862 25.060 28.770 1.00 62.19 119 LEU A CA 1
ATOM 919 C C . LEU A 1 119 ? -23.142 24.428 27.404 1.00 62.19 119 LEU A C 1
ATOM 921 O O . LEU A 1 119 ? -22.227 23.849 26.823 1.00 62.19 119 LEU A O 1
ATOM 925 N N . LEU A 1 120 ? -24.351 24.610 26.872 1.00 62.75 120 LEU A N 1
ATOM 926 C CA . LEU A 1 120 ? -24.740 24.174 25.529 1.00 62.75 120 LEU A CA 1
ATOM 927 C C . LEU A 1 120 ? -24.000 24.950 24.425 1.00 62.75 120 LEU A C 1
ATOM 929 O O . LEU A 1 120 ? -23.481 24.330 23.498 1.00 62.75 120 LEU A O 1
ATOM 933 N N . ASP A 1 121 ? -23.831 26.269 24.559 1.00 58.03 121 ASP A N 1
ATOM 934 C CA . ASP A 1 121 ? -23.086 27.094 23.590 1.00 58.03 121 ASP A CA 1
ATOM 935 C C . ASP A 1 121 ? -21.568 26.858 23.617 1.00 58.03 121 ASP A C 1
ATOM 937 O O . ASP A 1 121 ? -20.866 27.156 22.649 1.00 58.03 121 ASP A O 1
ATOM 941 N N . ARG A 1 122 ? -21.032 26.257 24.689 1.00 55.47 122 ARG A N 1
ATOM 942 C CA . ARG A 1 122 ? -19.602 25.917 24.785 1.00 55.47 122 ARG A CA 1
ATOM 943 C C . ARG A 1 122 ? -19.185 24.797 23.824 1.00 55.47 122 ARG A C 1
A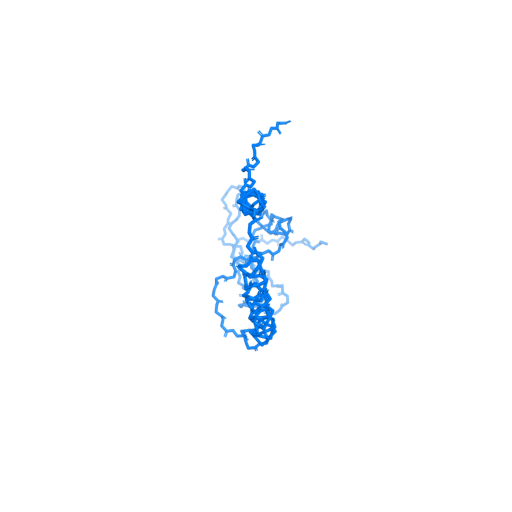TOM 945 O O . ARG A 1 122 ? -18.002 24.648 23.553 1.00 55.47 122 ARG A O 1
ATOM 952 N N . HIS A 1 123 ? -20.149 24.045 23.289 1.00 49.66 123 HIS A N 1
ATOM 953 C CA . HIS A 1 123 ? -19.939 23.055 22.229 1.00 49.66 123 HIS A CA 1
ATOM 954 C C . HIS A 1 123 ? -19.972 23.650 20.813 1.00 49.66 123 HIS A C 1
ATOM 956 O O . HIS A 1 123 ? -19.833 22.916 19.834 1.00 49.66 123 HIS A O 1
ATOM 962 N N . LYS A 1 124 ? -20.127 24.972 20.689 1.00 50.81 124 LYS A N 1
ATOM 963 C CA . LYS A 1 124 ? -20.108 25.695 19.418 1.00 50.81 124 LYS A CA 1
ATOM 964 C C . LYS A 1 124 ? -18.830 26.532 19.304 1.00 50.81 124 LYS A C 1
ATOM 966 O O . LYS A 1 124 ? -18.887 27.740 19.103 1.00 50.81 124 LYS A O 1
ATOM 971 N N . GLU A 1 125 ? -17.660 25.910 19.457 1.00 44.97 125 GLU A N 1
ATOM 972 C CA . GLU A 1 125 ? -16.411 26.590 19.092 1.00 44.97 125 GLU A CA 1
ATOM 973 C C . GLU A 1 125 ? -16.365 26.833 17.571 1.00 44.97 125 GLU A C 1
ATOM 975 O O . GLU A 1 125 ? -16.690 25.934 16.784 1.00 44.97 125 GLU A O 1
ATOM 980 N N . PRO A 1 126 ? -15.998 28.052 17.132 1.00 49.12 126 PRO A N 1
ATOM 981 C CA . PRO A 1 126 ? -15.880 28.383 15.725 1.00 49.12 126 PRO A CA 1
ATOM 982 C C . PRO A 1 126 ? -14.658 27.694 15.108 1.00 49.12 126 PRO A C 1
ATOM 984 O O . PRO A 1 126 ? -13.598 27.557 15.716 1.00 49.12 126 PRO A O 1
ATOM 987 N N . LYS A 1 127 ? -14.844 27.269 13.859 1.00 53.09 127 LYS A N 1
ATOM 988 C CA . LYS A 1 127 ? -13.844 26.671 12.970 1.00 53.09 127 LYS A CA 1
ATOM 989 C C . LYS A 1 127 ? -12.561 27.527 12.957 1.00 53.09 127 LYS A C 1
ATOM 991 O O . LYS A 1 127 ? -12.685 28.733 12.748 1.00 53.09 127 LYS A O 1
ATOM 996 N N . PRO A 1 128 ? -11.360 26.949 13.144 1.00 51.66 128 PRO A N 1
ATOM 997 C CA . PRO A 1 128 ? -10.136 27.738 13.161 1.00 51.66 128 PRO A CA 1
ATOM 998 C C . PRO A 1 128 ? -9.861 28.294 11.759 1.00 51.66 128 PRO A C 1
ATOM 1000 O O . PRO A 1 128 ? -9.714 27.537 10.797 1.00 51.66 128 PRO A O 1
ATOM 1003 N N . GLU A 1 129 ? -9.851 29.623 11.656 1.00 49.97 129 GLU A N 1
ATOM 1004 C CA . GLU A 1 129 ? -9.280 30.362 10.535 1.00 49.97 129 GLU A CA 1
ATOM 1005 C C . GLU A 1 129 ? -7.769 30.112 10.492 1.00 49.97 129 GLU A C 1
ATOM 1007 O O . GLU A 1 129 ? -7.056 30.350 11.469 1.00 49.97 129 GLU A O 1
ATOM 1012 N N . ASP A 1 130 ? -7.310 29.631 9.337 1.00 59.75 130 ASP A N 1
ATOM 1013 C CA . ASP A 1 130 ? -5.924 29.713 8.884 1.00 59.75 130 ASP A CA 1
ATOM 1014 C C . ASP A 1 130 ? -5.423 31.146 9.034 1.00 59.75 130 ASP A C 1
ATOM 1016 O O . ASP A 1 130 ? -6.007 32.057 8.444 1.00 59.75 130 ASP A O 1
ATOM 1020 N N . GLN A 1 131 ? -4.303 31.338 9.728 1.00 44.03 131 GLN A N 1
ATOM 1021 C CA . GLN A 1 131 ? -3.481 32.526 9.533 1.00 44.03 131 GLN A CA 1
ATOM 1022 C C . GLN A 1 131 ? -1.980 32.190 9.564 1.00 44.03 131 GLN A C 1
ATOM 1024 O O . GLN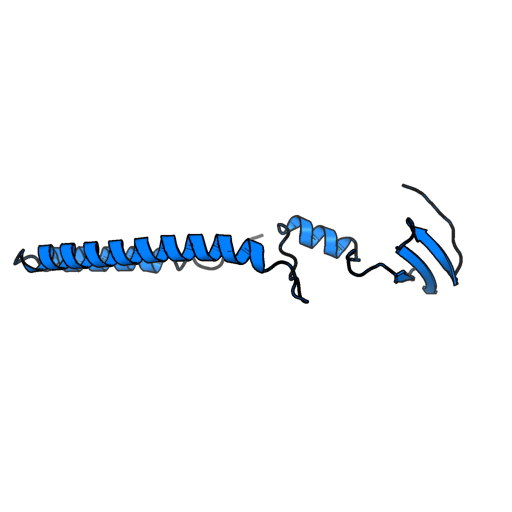 A 1 131 ? -1.591 31.178 10.149 1.00 44.03 131 GLN A O 1
ATOM 1029 N N . PRO A 1 132 ? -1.185 33.000 8.841 1.00 54.88 132 PRO A N 1
ATOM 1030 C CA . PRO A 1 132 ? -0.121 32.549 7.938 1.00 54.88 132 PRO A CA 1
ATOM 1031 C C . PRO A 1 132 ? 1.281 32.440 8.548 1.00 54.88 132 PRO A C 1
ATOM 1033 O O . PRO A 1 132 ? 1.538 33.049 9.610 1.00 54.88 132 PRO A O 1
#

InterPro domains:
  IPR003751 Translational regulator CsrA [MF_00167] (1-77)
  IPR003751 Translational regulator CsrA [PF02599] (1-52)
  IPR003751 Translational regulator CsrA [PTHR34984] (1-70)
  IPR003751 Translational regulator CsrA [TIGR00202] (1-54)
  IPR036107 Carbon storage regulator superfamily [G3DSA:2.60.40.4380] (1-57)
  IPR036107 Carbon storage regulator superfamily [SSF117130] (1-53)

Foldseek 3Di:
DDDDDDDAQDWDDDPPFWIWHFPDDDPPDTDIDIGGDPVDDDDDPVVVVVCVVVPNPDPDDDDDDPCPPVVVVVVVVVVVVVVVVVVVVVVVVVVVVVVVVPPDDVVVVVVVVVVVVVVVCVVVDDDDDDDD

Secondary structure (DSSP, 8-state):
-------TT-EEEETTTEEEEEEEEETTEEEEEEE--TTS----HHHHHHHHHTTS-----S--SSHHHHHHHHHHHHHHHHHHHHHHHHHHHHHHHHHHHS---HHHHHHHHHHHHHHHGGG-PPPPPP--

pLDDT: mean 73.19, std 16.74, range [44.03, 95.75]

Organism: NCBI:txid2518644

Sequence (132 aa):
MLILTRRVGETIRINSDIAVTILGVKGMQTRLGVEAPEGVHVHRQEIFERIRAQGGNLPSTASDEASASAEVDLQAKLVEREAQLVEADVLLRETIAFISDYQGNDEFRDMLVARIDKLLDRHKEPKPEDQP